Protein AF-A0A4U8V2M8-F1 (afdb_monomer_lite)

pLDDT: mean 74.18, std 18.71, range [32.78, 94.62]

Secondary structure (DSSP, 8-state):
--HHHHHHHEEEETTTTEEEE-SS------------TTSHHHHHHHHHHHHSSS--SHHHHHTTSSSHHHHHHHTTSS--HHHHHHHHHHHHHHHHS---S----HHHHHHHHHHHHHH-----SSS-SSSSSS-SS---

Radius of gyration: 24.25 Å; chains: 1; bounding box: 62×34×60 Å

Sequence (140 aa):
MLYAEFSELYRFNYQDRTWVKRKRNTPVIARVQAIPVQNEELFAMRALLMVKKSPISFDDLKGDSETYFEEACKLGLIESSEFWDNYLNEVVQYAKRPKDGYHRNPSQSESLLLEISRSDVRPEFLSDSSSRWQNWAVRP

Organism: Steinernema carpocapsae (NCBI:txid34508)

Structure (mmCIF, N/CA/C/O backbone):
data_AF-A0A4U8V2M8-F1
#
_entry.id   AF-A0A4U8V2M8-F1
#
loop_
_atom_site.group_PDB
_atom_site.id
_atom_site.type_symbol
_atom_site.label_atom_id
_atom_site.label_alt_id
_atom_site.label_comp_id
_atom_site.label_asym_id
_atom_site.label_entity_id
_atom_site.label_seq_id
_atom_site.pdbx_PDB_ins_code
_atom_site.Cartn_x
_atom_site.Cartn_y
_atom_site.Cartn_z
_atom_site.occupancy
_atom_site.B_iso_or_equiv
_atom_site.auth_seq_id
_atom_site.auth_comp_id
_atom_site.auth_asym_id
_atom_site.auth_atom_id
_atom_site.pdbx_PDB_model_num
ATOM 1 N N . MET A 1 1 ? -0.672 -6.384 -13.513 1.00 80.31 1 MET A N 1
ATOM 2 C CA . MET A 1 1 ? 0.510 -6.965 -12.844 1.00 80.31 1 MET A CA 1
ATOM 3 C C . MET A 1 1 ? 0.555 -6.410 -11.437 1.00 80.31 1 MET A C 1
ATOM 5 O O . MET A 1 1 ? 0.395 -5.204 -11.278 1.00 80.31 1 MET A O 1
ATOM 9 N N . LEU A 1 2 ? 0.687 -7.265 -10.432 1.00 84.56 2 LEU A N 1
ATOM 10 C CA . LEU A 1 2 ? 0.810 -6.830 -9.041 1.00 84.56 2 LEU A CA 1
ATOM 11 C C . LEU A 1 2 ? 2.210 -6.277 -8.772 1.00 84.56 2 LEU A C 1
ATOM 13 O O . LEU A 1 2 ? 3.173 -6.617 -9.464 1.00 84.56 2 LEU A O 1
ATOM 17 N N . TYR A 1 3 ? 2.336 -5.447 -7.740 1.00 83.06 3 TYR A N 1
ATOM 18 C CA . TYR A 1 3 ? 3.633 -4.894 -7.356 1.00 83.06 3 TYR A CA 1
ATOM 19 C C . TYR A 1 3 ? 4.655 -5.991 -7.000 1.00 83.06 3 TYR A C 1
ATOM 21 O O . TYR A 1 3 ? 5.819 -5.911 -7.392 1.00 83.06 3 TYR A O 1
ATOM 29 N N . ALA A 1 4 ? 4.213 -7.060 -6.327 1.00 79.31 4 ALA A N 1
ATOM 30 C CA . ALA A 1 4 ? 5.067 -8.204 -6.003 1.00 79.31 4 ALA A CA 1
ATOM 31 C C . ALA A 1 4 ? 5.631 -8.882 -7.269 1.00 79.31 4 ALA A C 1
ATOM 33 O O . ALA A 1 4 ? 6.845 -9.062 -7.381 1.00 79.31 4 ALA A O 1
ATOM 34 N N . GLU A 1 5 ? 4.772 -9.139 -8.261 1.00 81.62 5 GLU A N 1
ATOM 35 C CA . GLU A 1 5 ? 5.132 -9.750 -9.552 1.00 81.62 5 GLU A CA 1
ATOM 36 C C . GLU A 1 5 ? 6.096 -8.870 -10.363 1.00 81.62 5 GLU A C 1
ATOM 38 O O . GLU A 1 5 ? 6.996 -9.364 -11.044 1.00 81.62 5 GLU A O 1
ATOM 43 N N . PHE A 1 6 ? 5.946 -7.543 -10.286 1.00 84.50 6 PHE A N 1
ATOM 44 C CA . PHE A 1 6 ? 6.815 -6.615 -11.011 1.00 84.50 6 PHE A CA 1
ATOM 45 C C . PHE A 1 6 ? 8.287 -6.785 -10.626 1.00 84.50 6 PHE A C 1
ATOM 47 O O . PHE A 1 6 ? 9.162 -6.785 -11.493 1.00 84.50 6 PHE A O 1
ATOM 54 N N . SER A 1 7 ? 8.564 -6.976 -9.335 1.00 79.06 7 SER A N 1
ATOM 55 C CA . SER A 1 7 ? 9.930 -7.126 -8.825 1.00 79.06 7 SER A CA 1
ATOM 56 C C . SER A 1 7 ? 10.608 -8.443 -9.243 1.00 79.06 7 SER A C 1
ATOM 58 O O . SER A 1 7 ? 11.842 -8.505 -9.341 1.00 79.06 7 SER A O 1
ATOM 60 N N . GLU A 1 8 ? 9.807 -9.468 -9.549 1.00 81.69 8 GLU A N 1
ATOM 61 C CA . GLU A 1 8 ? 10.264 -10.750 -10.091 1.00 81.69 8 GLU A CA 1
ATOM 62 C C . GLU A 1 8 ? 10.659 -10.626 -11.564 1.00 81.69 8 GLU A C 1
ATOM 64 O O . GLU A 1 8 ? 11.607 -11.270 -12.013 1.00 81.69 8 GLU A O 1
ATOM 69 N N . LEU A 1 9 ? 9.964 -9.767 -12.315 1.00 84.75 9 LEU A N 1
ATOM 70 C CA . LEU A 1 9 ? 10.132 -9.620 -13.762 1.00 84.75 9 LEU A CA 1
ATOM 71 C C . LEU A 1 9 ? 11.119 -8.515 -14.151 1.00 84.75 9 LEU A C 1
ATOM 73 O O . LEU A 1 9 ? 11.826 -8.636 -15.158 1.00 84.75 9 LEU A O 1
ATOM 77 N N . TYR A 1 10 ? 11.196 -7.445 -13.364 1.00 87.56 10 TYR A N 1
ATOM 78 C CA . TYR A 1 10 ? 11.978 -6.254 -13.672 1.00 87.56 10 TYR A CA 1
ATOM 79 C C . TYR A 1 10 ? 13.030 -5.979 -12.600 1.00 87.56 10 TYR A C 1
ATOM 81 O O . TYR A 1 10 ? 12.951 -6.408 -11.448 1.00 87.56 10 TYR A O 1
ATOM 89 N N . ARG A 1 11 ? 14.080 -5.267 -13.002 1.00 86.75 11 ARG A N 1
ATOM 90 C CA . ARG A 1 11 ? 15.068 -4.686 -12.094 1.00 86.75 11 ARG A CA 1
ATOM 91 C C . ARG A 1 11 ? 15.321 -3.244 -12.491 1.00 86.75 11 ARG A C 1
ATOM 93 O O . ARG A 1 11 ? 15.313 -2.925 -13.680 1.00 86.75 11 ARG A O 1
ATOM 100 N N . PHE A 1 12 ? 15.581 -2.396 -11.509 1.00 87.25 12 PHE A N 1
ATOM 101 C CA . PHE A 1 12 ? 15.965 -1.022 -11.780 1.00 87.25 12 PHE A CA 1
ATOM 102 C C . PHE A 1 12 ? 17.434 -0.973 -12.216 1.00 87.25 12 PHE A C 1
ATOM 104 O O . PHE A 1 12 ? 18.308 -1.518 -11.536 1.00 87.25 12 PHE A O 1
ATOM 111 N N . ASN A 1 13 ? 17.709 -0.366 -13.370 1.00 90.69 13 ASN A N 1
ATOM 112 C CA . ASN A 1 13 ? 19.058 -0.047 -13.813 1.00 90.69 13 ASN A CA 1
ATOM 113 C C . ASN A 1 13 ? 19.420 1.356 -13.319 1.00 90.69 13 ASN A C 1
ATOM 115 O O . ASN A 1 13 ? 18.885 2.345 -13.808 1.00 90.69 13 ASN A O 1
ATOM 119 N N . TYR A 1 14 ? 20.351 1.440 -12.370 1.00 92.69 14 TYR A N 1
ATOM 120 C CA . TYR A 1 14 ? 20.788 2.714 -11.797 1.00 92.69 14 TYR A CA 1
ATOM 121 C C . TYR A 1 14 ? 21.570 3.598 -12.776 1.00 92.69 14 TYR A C 1
ATOM 123 O O . TYR A 1 14 ? 21.559 4.815 -12.611 1.00 92.69 14 TYR A O 1
ATOM 131 N N . GLN A 1 15 ? 22.229 3.012 -13.782 1.00 93.56 15 GLN A N 1
ATOM 132 C CA . GLN A 1 15 ? 22.986 3.773 -14.781 1.00 93.56 15 GLN A CA 1
ATOM 133 C C . GLN A 1 15 ? 22.033 4.497 -15.733 1.00 93.56 15 GLN A C 1
ATOM 135 O O . GLN A 1 15 ? 22.093 5.715 -15.865 1.00 93.56 15 GLN A O 1
ATOM 140 N N . ASP A 1 16 ? 21.091 3.749 -16.307 1.00 93.81 16 ASP A N 1
ATOM 141 C CA . ASP A 1 16 ? 20.141 4.277 -17.290 1.00 93.81 16 ASP A CA 1
ATOM 142 C C . ASP A 1 16 ? 18.897 4.904 -16.639 1.00 93.81 16 ASP A C 1
ATOM 144 O O . ASP A 1 16 ? 18.056 5.466 -17.333 1.00 93.81 16 ASP A O 1
ATOM 148 N N . ARG A 1 17 ? 18.748 4.779 -15.310 1.00 93.00 17 ARG A N 1
ATOM 149 C CA . ARG A 1 17 ? 17.557 5.163 -14.525 1.00 93.00 17 ARG A CA 1
ATOM 150 C C . ARG A 1 17 ? 16.248 4.587 -15.079 1.00 93.00 17 ARG A C 1
ATOM 152 O O . ARG A 1 17 ? 15.199 5.221 -15.012 1.00 93.00 17 ARG A O 1
ATOM 159 N N . THR A 1 18 ? 16.303 3.372 -15.616 1.00 93.44 18 THR A N 1
ATOM 160 C CA . THR A 1 18 ? 15.162 2.702 -16.255 1.00 93.44 18 THR A CA 1
ATOM 161 C C . THR A 1 18 ? 14.917 1.319 -15.673 1.00 93.44 18 THR A C 1
ATOM 163 O O . THR A 1 18 ? 15.822 0.649 -15.171 1.00 93.44 18 THR A O 1
ATOM 166 N N . TRP A 1 19 ? 13.669 0.862 -15.748 1.00 89.44 19 TRP A N 1
ATOM 167 C CA . TRP A 1 19 ? 13.316 -0.515 -15.422 1.00 89.44 19 TRP A CA 1
ATOM 168 C C . TRP A 1 19 ? 13.617 -1.425 -16.607 1.00 89.44 19 TRP A C 1
ATOM 170 O O . TRP A 1 19 ? 13.114 -1.224 -17.709 1.00 89.44 19 TRP A O 1
ATOM 180 N N . VAL A 1 20 ? 14.423 -2.457 -16.373 1.00 90.88 20 VAL A N 1
ATOM 181 C CA . VAL A 1 20 ? 14.839 -3.411 -17.404 1.00 90.88 20 VAL A CA 1
ATOM 182 C C . VAL A 1 20 ? 14.305 -4.792 -17.054 1.00 90.88 20 VAL A C 1
ATOM 184 O O . VAL A 1 20 ? 14.432 -5.252 -15.915 1.00 90.88 20 VAL A O 1
ATOM 187 N N . LYS A 1 21 ? 13.728 -5.476 -18.046 1.00 89.69 21 LYS A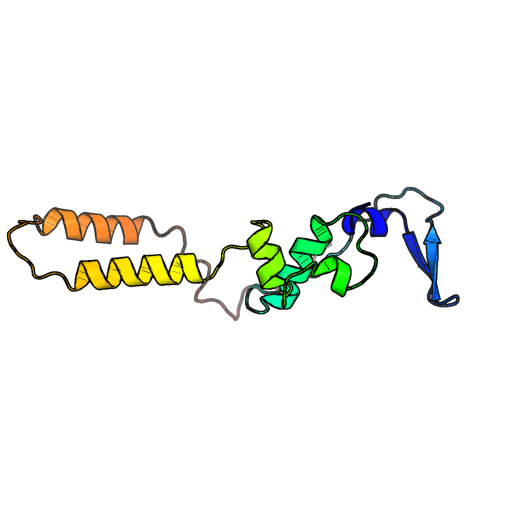 N 1
ATOM 188 C CA . LYS A 1 21 ? 13.255 -6.854 -17.894 1.00 89.69 21 LYS A CA 1
ATOM 189 C C . LYS A 1 21 ? 14.433 -7.781 -17.585 1.00 89.69 21 LYS A C 1
ATOM 191 O O . LYS A 1 21 ? 15.494 -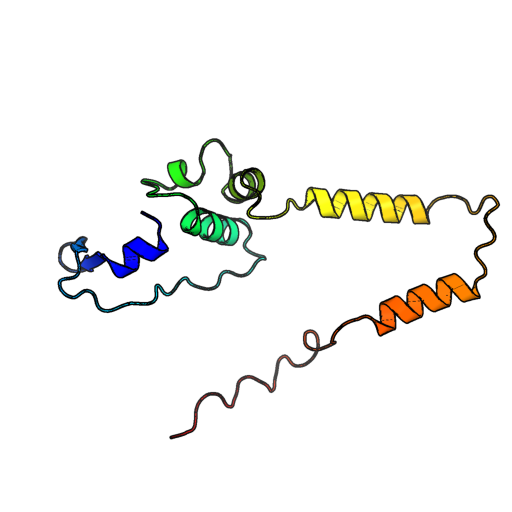7.707 -18.212 1.00 89.69 21 LYS A O 1
ATOM 196 N N . ARG A 1 22 ? 14.267 -8.664 -16.606 1.00 85.69 22 ARG A N 1
ATOM 197 C CA . ARG A 1 22 ? 15.294 -9.638 -16.226 1.00 85.69 22 ARG A CA 1
ATOM 198 C C . ARG A 1 22 ? 15.474 -10.671 -17.341 1.00 85.69 22 ARG A C 1
ATOM 200 O O . ARG A 1 22 ? 14.512 -11.140 -17.938 1.00 85.69 22 ARG A O 1
ATOM 207 N N . LYS A 1 23 ? 16.733 -11.029 -17.617 1.00 81.75 23 LYS A N 1
ATOM 208 C CA . LYS A 1 23 ? 17.094 -12.010 -18.659 1.00 81.75 23 LYS A CA 1
ATOM 209 C C . LYS A 1 23 ? 16.913 -13.466 -18.214 1.00 81.75 23 LYS A C 1
ATOM 211 O O . LYS A 1 23 ? 16.732 -14.336 -19.054 1.00 81.75 23 LYS A O 1
ATOM 216 N N . ARG A 1 24 ? 16.996 -13.740 -16.909 1.00 72.8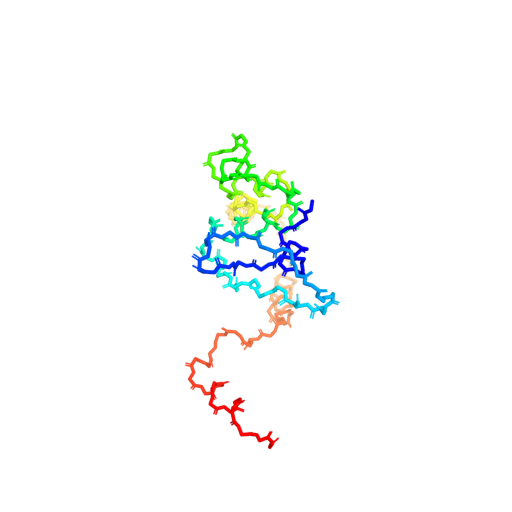8 24 ARG A N 1
ATOM 217 C CA . ARG A 1 24 ? 16.780 -15.067 -16.315 1.00 72.88 24 ARG A CA 1
ATOM 218 C C . ARG A 1 24 ? 15.586 -15.003 -15.376 1.00 72.88 24 ARG A C 1
ATOM 220 O O . ARG A 1 24 ? 15.532 -14.108 -14.536 1.00 72.88 24 ARG A O 1
ATOM 227 N N . ASN A 1 25 ? 14.689 -15.976 -15.505 1.00 67.06 25 ASN A N 1
ATOM 228 C CA . ASN A 1 25 ? 13.496 -16.135 -14.674 1.00 67.06 25 ASN A CA 1
ATOM 229 C C . ASN A 1 25 ? 13.850 -16.795 -13.328 1.00 67.06 25 ASN A C 1
ATOM 231 O O . ASN A 1 25 ? 13.283 -17.813 -12.943 1.00 67.06 25 ASN A O 1
ATOM 235 N N . THR A 1 26 ? 14.888 -16.285 -12.662 1.00 72.00 26 THR A N 1
ATOM 236 C CA . THR A 1 26 ? 15.244 -16.750 -11.321 1.00 72.00 26 THR A CA 1
ATOM 237 C C . THR A 1 26 ? 14.207 -16.183 -10.357 1.00 72.00 26 THR A C 1
ATOM 239 O O . THR A 1 26 ? 14.031 -14.963 -10.368 1.00 72.00 26 THR A O 1
ATOM 242 N N . PRO A 1 27 ? 13.537 -17.014 -9.540 1.00 67.88 27 PRO A N 1
ATOM 243 C CA . PRO A 1 27 ? 12.570 -16.520 -8.572 1.00 67.88 27 PRO A CA 1
ATOM 244 C C . PRO A 1 27 ? 13.296 -15.599 -7.591 1.00 67.88 27 PRO A C 1
ATOM 246 O O . PRO A 1 27 ? 14.208 -16.016 -6.875 1.00 67.88 27 PRO A O 1
ATOM 249 N N . VAL A 1 28 ? 12.935 -14.320 -7.608 1.00 70.69 28 VAL A N 1
ATOM 250 C CA . VAL A 1 28 ? 13.443 -13.324 -6.667 1.00 70.69 28 VAL A CA 1
ATOM 251 C C . VAL A 1 28 ? 12.287 -12.954 -5.768 1.00 70.69 28 VAL A C 1
ATOM 253 O O . VAL A 1 28 ? 11.352 -12.305 -6.210 1.00 70.69 28 VAL A O 1
ATOM 256 N N . ILE A 1 29 ? 12.369 -13.338 -4.498 1.00 68.88 29 ILE A N 1
ATOM 257 C CA . ILE A 1 29 ? 11.375 -12.916 -3.516 1.00 68.88 29 ILE A CA 1
ATOM 258 C C . ILE A 1 29 ? 11.499 -11.400 -3.353 1.00 68.88 29 ILE A C 1
ATOM 260 O O . ILE A 1 29 ? 12.531 -10.891 -2.899 1.00 68.88 29 ILE A O 1
ATOM 264 N N . ALA A 1 30 ? 10.443 -10.684 -3.734 1.00 69.19 30 ALA A N 1
ATOM 265 C CA . ALA A 1 30 ? 10.291 -9.264 -3.471 1.00 69.19 30 ALA A CA 1
ATOM 266 C C . ALA A 1 30 ? 10.474 -9.007 -1.970 1.00 69.19 30 ALA A C 1
ATOM 268 O O . ALA A 1 30 ? 9.708 -9.511 -1.147 1.00 69.19 30 ALA A O 1
ATOM 269 N N . ARG A 1 31 ? 11.471 -8.208 -1.579 1.00 71.06 31 ARG A N 1
ATOM 270 C CA . ARG A 1 31 ? 11.565 -7.751 -0.188 1.00 71.06 31 ARG A CA 1
ATOM 271 C C . ARG A 1 31 ? 10.613 -6.583 -0.002 1.00 71.06 31 ARG A C 1
ATOM 273 O O . ARG A 1 31 ? 10.966 -5.445 -0.297 1.00 71.06 31 ARG A O 1
ATOM 280 N N . VAL A 1 32 ? 9.415 -6.863 0.493 1.00 71.88 32 VAL A N 1
ATOM 281 C CA . VAL A 1 32 ? 8.494 -5.806 0.912 1.00 71.88 32 VAL A CA 1
ATOM 282 C C . VAL A 1 32 ? 8.842 -5.435 2.355 1.00 71.88 32 VAL A C 1
ATOM 284 O O . VAL A 1 32 ? 8.670 -6.249 3.265 1.00 71.88 32 VAL A O 1
ATOM 287 N N . GLN A 1 33 ? 9.372 -4.227 2.565 1.00 77.69 33 GLN A N 1
ATOM 288 C CA . GLN A 1 33 ? 9.791 -3.730 3.884 1.00 77.69 33 GLN A CA 1
ATOM 289 C C . GLN A 1 33 ? 8.642 -3.776 4.885 1.00 77.69 33 GLN A C 1
ATOM 291 O O . GLN A 1 33 ? 7.588 -3.214 4.603 1.00 77.69 33 GLN A O 1
ATOM 296 N N . ALA A 1 34 ? 8.827 -4.445 6.027 1.00 81.81 34 ALA A N 1
ATOM 297 C CA . ALA A 1 34 ? 7.838 -4.450 7.103 1.00 81.81 34 ALA A CA 1
ATOM 298 C C . ALA A 1 34 ? 7.550 -3.009 7.548 1.00 81.81 34 ALA A C 1
ATOM 300 O O . ALA A 1 34 ? 8.478 -2.270 7.870 1.00 81.81 34 ALA A O 1
ATOM 301 N N . ILE A 1 35 ? 6.275 -2.622 7.525 1.00 87.44 35 ILE A N 1
ATOM 302 C CA . ILE A 1 35 ? 5.824 -1.295 7.941 1.00 87.44 35 ILE A CA 1
ATOM 303 C C . ILE A 1 35 ? 5.075 -1.474 9.263 1.00 87.44 35 ILE A C 1
ATOM 305 O O . ILE A 1 35 ? 4.203 -2.345 9.325 1.00 87.44 35 ILE A O 1
ATOM 309 N N . PRO A 1 36 ? 5.430 -0.723 10.319 1.00 85.50 36 PRO A N 1
ATOM 310 C CA . PRO A 1 36 ? 4.710 -0.775 11.583 1.00 85.50 36 PRO A CA 1
ATOM 311 C C . PRO A 1 36 ? 3.269 -0.287 11.396 1.00 85.50 36 PRO A C 1
ATOM 313 O O . PRO A 1 36 ? 3.034 0.679 10.674 1.00 85.50 36 PRO A O 1
ATOM 316 N N . VAL A 1 37 ? 2.318 -0.927 12.080 1.00 83.38 37 VAL A N 1
ATOM 317 C CA . VAL A 1 37 ? 0.879 -0.610 11.977 1.00 83.38 37 VAL A CA 1
ATOM 318 C C . VAL A 1 37 ? 0.575 0.816 12.453 1.00 83.38 37 VAL A C 1
ATOM 320 O O . VAL A 1 37 ? -0.343 1.444 11.949 1.00 83.38 37 VAL A O 1
ATOM 323 N N . GLN A 1 38 ? 1.396 1.369 13.353 1.00 85.38 38 GLN A N 1
ATOM 324 C CA . GLN A 1 38 ? 1.284 2.755 13.826 1.00 85.38 38 GLN A CA 1
ATOM 325 C C . GLN A 1 38 ? 1.489 3.793 12.714 1.00 85.38 38 GLN A C 1
ATOM 327 O O . GLN A 1 38 ? 1.130 4.954 12.886 1.00 85.38 38 GLN A O 1
ATOM 332 N N . ASN A 1 39 ? 2.111 3.407 11.597 1.00 89.75 39 ASN A N 1
ATOM 333 C CA . ASN A 1 39 ? 2.203 4.257 10.420 1.00 89.75 39 ASN A CA 1
ATOM 334 C C . ASN A 1 39 ? 1.101 3.864 9.432 1.00 89.75 39 ASN A C 1
ATOM 336 O O . ASN A 1 39 ? 1.354 3.168 8.447 1.00 89.75 39 ASN A O 1
ATOM 340 N N . GLU A 1 40 ? -0.120 4.292 9.749 1.00 90.19 40 GLU A N 1
ATOM 341 C CA . GLU A 1 40 ? -1.362 3.889 9.081 1.00 90.19 40 GLU A CA 1
ATOM 342 C C . GLU A 1 40 ? -1.316 4.119 7.568 1.00 90.19 40 GLU A C 1
ATOM 344 O O . GLU A 1 40 ? -1.604 3.206 6.798 1.00 90.19 40 GLU A O 1
ATOM 349 N N . GLU A 1 41 ? -0.857 5.292 7.128 1.00 93.31 41 GLU A N 1
ATOM 350 C CA . GLU A 1 41 ? -0.785 5.637 5.705 1.00 93.31 41 GLU A CA 1
ATOM 351 C C . GLU A 1 41 ? 0.224 4.780 4.938 1.00 93.31 41 GLU A C 1
ATOM 353 O O . GLU A 1 41 ? -0.088 4.254 3.869 1.00 93.31 41 GLU A O 1
ATOM 358 N N . LEU A 1 42 ? 1.435 4.582 5.473 1.00 92.00 42 LEU A N 1
ATOM 359 C CA . LEU A 1 42 ? 2.423 3.727 4.809 1.00 92.00 42 LEU A CA 1
ATOM 360 C C . LEU A 1 42 ? 1.991 2.257 4.824 1.00 92.00 42 LEU A C 1
ATOM 362 O O . LEU A 1 42 ? 2.222 1.535 3.849 1.00 92.00 42 LEU A O 1
ATOM 366 N N . PHE A 1 43 ? 1.364 1.809 5.912 1.00 92.00 43 PHE A N 1
ATOM 367 C CA . PHE A 1 43 ? 0.846 0.453 6.035 1.00 92.00 43 PHE A CA 1
ATOM 368 C C . PHE A 1 43 ? -0.286 0.206 5.026 1.00 92.00 43 PHE A C 1
ATOM 370 O O . PHE A 1 43 ? -0.250 -0.789 4.295 1.00 92.00 43 PHE A O 1
ATOM 377 N N . ALA A 1 44 ? -1.213 1.156 4.893 1.00 93.25 44 ALA A N 1
ATOM 378 C CA . ALA A 1 44 ? -2.279 1.144 3.899 1.00 93.25 44 ALA A CA 1
ATOM 379 C C . ALA A 1 44 ? -1.750 1.191 2.467 1.00 93.25 44 ALA A C 1
ATOM 381 O O . ALA A 1 44 ? -2.137 0.366 1.640 1.00 93.25 44 ALA A O 1
ATOM 382 N N . MET A 1 45 ? -0.785 2.067 2.185 1.00 93.19 45 MET A N 1
ATOM 383 C CA . MET A 1 45 ? -0.119 2.128 0.885 1.00 93.19 45 MET A CA 1
ATOM 384 C C . MET A 1 45 ? 0.497 0.770 0.511 1.00 93.19 45 MET A C 1
ATOM 386 O O . MET A 1 45 ? 0.339 0.301 -0.618 1.00 93.19 45 MET A O 1
ATOM 390 N N . ARG A 1 46 ? 1.158 0.088 1.461 1.00 91.19 46 ARG A N 1
ATOM 391 C CA . ARG A 1 46 ? 1.676 -1.270 1.238 1.00 91.19 46 ARG A CA 1
ATOM 392 C C . ARG A 1 46 ? 0.555 -2.264 0.947 1.00 91.19 46 ARG A C 1
ATOM 394 O O . ARG A 1 46 ? 0.717 -3.067 0.031 1.00 91.19 46 ARG A O 1
ATOM 401 N N . ALA A 1 47 ? -0.538 -2.244 1.707 1.00 91.56 47 ALA A N 1
ATOM 402 C CA . ALA A 1 47 ? -1.670 -3.140 1.479 1.00 91.56 47 ALA A CA 1
ATOM 403 C C . ALA A 1 47 ? -2.265 -2.939 0.073 1.00 91.56 47 ALA A C 1
ATOM 405 O O . ALA A 1 47 ? -2.443 -3.907 -0.668 1.00 91.56 47 ALA A O 1
ATOM 406 N N . LEU A 1 48 ? -2.457 -1.684 -0.341 1.00 93.38 48 LEU A N 1
ATOM 407 C CA . LEU A 1 48 ? -2.958 -1.327 -1.668 1.00 93.38 48 LEU A CA 1
ATOM 408 C C . LEU A 1 48 ? -2.038 -1.820 -2.790 1.00 93.38 48 LEU A C 1
ATOM 410 O O . LEU A 1 48 ? -2.526 -2.403 -3.756 1.00 93.38 48 LEU A O 1
ATOM 414 N N . LEU A 1 49 ? -0.715 -1.664 -2.661 1.00 90.62 49 LEU A N 1
ATOM 415 C CA . LEU A 1 49 ? 0.255 -2.129 -3.667 1.00 90.62 49 LEU A CA 1
ATOM 416 C C . LEU A 1 49 ? 0.200 -3.646 -3.907 1.00 90.62 49 LEU A C 1
ATOM 418 O O . LEU A 1 49 ? 0.531 -4.118 -4.998 1.00 90.62 49 LEU A O 1
ATOM 422 N N . MET A 1 50 ? -0.209 -4.419 -2.901 1.00 88.19 50 MET A N 1
ATOM 423 C CA . MET A 1 50 ? -0.318 -5.874 -3.009 1.00 88.19 50 MET A CA 1
ATOM 424 C C . MET A 1 50 ? -1.592 -6.328 -3.733 1.00 88.19 50 MET A C 1
ATOM 426 O O . MET A 1 50 ? -1.639 -7.471 -4.183 1.00 88.19 50 MET A O 1
ATOM 430 N N . VAL A 1 51 ? -2.598 -5.456 -3.867 1.00 90.19 51 VAL A N 1
ATOM 431 C CA . VAL A 1 51 ? -3.928 -5.809 -4.394 1.00 90.19 51 VAL A CA 1
ATOM 432 C C . VAL A 1 51 ? -4.260 -5.059 -5.686 1.00 90.19 51 VAL A C 1
ATOM 434 O O . VAL A 1 51 ? -4.773 -5.664 -6.633 1.00 90.19 51 VAL A O 1
ATOM 437 N N . LYS A 1 52 ? -3.940 -3.761 -5.775 1.00 90.69 52 LYS A N 1
ATOM 438 C CA . LYS A 1 52 ? -4.175 -2.960 -6.982 1.00 90.69 52 LYS A CA 1
ATOM 439 C C . LYS A 1 52 ? -3.224 -3.391 -8.098 1.00 90.69 52 LYS A C 1
ATOM 441 O O . LYS A 1 52 ? -2.006 -3.482 -7.938 1.00 90.69 52 LYS A O 1
ATOM 446 N N . LYS A 1 53 ? -3.799 -3.673 -9.267 1.00 89.75 53 LYS A N 1
ATOM 447 C CA . LYS A 1 53 ? -3.052 -4.111 -10.448 1.00 89.75 53 LYS A CA 1
ATOM 448 C C . LYS A 1 53 ? -2.501 -2.898 -11.183 1.00 89.75 53 LYS A C 1
ATOM 450 O O . LYS A 1 53 ? -3.269 -2.088 -11.675 1.00 89.75 53 LYS A O 1
ATOM 455 N N . SER A 1 54 ? -1.183 -2.873 -11.356 1.00 86.25 54 SER A N 1
ATOM 456 C CA . SER A 1 54 ? -0.477 -1.917 -12.212 1.00 86.25 54 SER A CA 1
ATOM 457 C C . SER A 1 54 ? -0.802 -0.438 -11.933 1.00 86.25 54 SER A C 1
ATOM 459 O O . SER A 1 54 ? -1.074 0.276 -12.896 1.00 86.25 54 SER A O 1
ATOM 461 N N . PRO A 1 55 ? -0.743 0.030 -10.668 1.00 88.00 55 PRO A N 1
ATOM 462 C CA . PRO A 1 55 ? -0.910 1.449 -10.383 1.00 88.00 55 PRO A CA 1
ATOM 463 C C . PRO A 1 55 ? 0.190 2.258 -11.086 1.00 88.00 55 PRO A C 1
ATOM 465 O O . PRO A 1 55 ? 1.371 1.902 -11.002 1.00 88.00 55 PRO A O 1
ATOM 468 N N . ILE A 1 56 ? -0.190 3.319 -11.800 1.00 88.44 56 ILE A N 1
ATOM 469 C CA . ILE A 1 56 ? 0.748 4.151 -12.580 1.00 88.44 56 ILE A CA 1
ATOM 470 C C . ILE A 1 56 ? 1.229 5.394 -11.825 1.00 88.44 56 ILE A C 1
ATOM 472 O O . ILE A 1 56 ? 2.251 5.979 -12.188 1.00 88.44 56 ILE A O 1
ATOM 476 N N . SER A 1 57 ? 0.519 5.788 -10.771 1.00 90.19 57 SER A N 1
ATOM 477 C CA . SER A 1 57 ? 0.862 6.920 -9.914 1.00 90.19 57 SER A CA 1
ATOM 478 C C . SER A 1 57 ? 0.409 6.678 -8.473 1.00 90.19 57 SER A C 1
ATOM 480 O O . SER A 1 57 ? -0.318 5.730 -8.171 1.00 90.19 57 SER A O 1
ATOM 482 N N . PHE A 1 58 ? 0.857 7.549 -7.572 1.00 90.62 58 PHE A N 1
ATOM 483 C CA . PHE A 1 58 ? 0.388 7.571 -6.188 1.00 90.62 58 PHE A CA 1
ATOM 484 C C . PHE A 1 58 ? -1.102 7.915 -6.092 1.00 90.62 58 PHE A C 1
ATOM 486 O O . PHE A 1 58 ? -1.817 7.294 -5.312 1.00 90.62 58 PHE A O 1
ATOM 493 N N . ASP A 1 59 ? -1.585 8.823 -6.941 1.00 92.19 59 ASP A N 1
ATOM 494 C CA . ASP A 1 59 ? -3.006 9.178 -6.995 1.00 92.19 59 ASP A CA 1
ATOM 495 C C . ASP A 1 59 ? -3.858 8.008 -7.501 1.00 92.19 59 ASP A C 1
ATOM 497 O O . ASP A 1 59 ? -4.897 7.709 -6.930 1.00 92.19 59 ASP A O 1
ATOM 501 N N . ASP A 1 60 ? -3.375 7.265 -8.499 1.00 91.19 60 ASP A N 1
ATOM 502 C CA . ASP A 1 60 ? -4.042 6.055 -9.001 1.00 91.19 60 ASP A CA 1
ATOM 503 C C . ASP A 1 60 ? -4.121 4.957 -7.919 1.00 91.19 60 ASP A C 1
ATOM 505 O O . ASP A 1 60 ? -5.127 4.257 -7.752 1.00 91.19 60 ASP A O 1
ATOM 509 N N . LEU A 1 61 ? -3.076 4.851 -7.091 1.00 91.81 61 LEU A N 1
ATOM 510 C CA . LEU A 1 61 ? -3.082 3.967 -5.929 1.00 91.81 61 LEU A CA 1
ATOM 511 C C . LEU A 1 61 ? -4.109 4.410 -4.876 1.00 91.81 61 LEU A C 1
ATOM 513 O O . LEU A 1 61 ? -4.775 3.551 -4.297 1.00 91.81 61 LEU A O 1
ATOM 517 N N . LYS A 1 62 ? -4.260 5.718 -4.654 1.00 92.19 62 LYS A N 1
ATOM 518 C CA . LYS A 1 62 ? -5.213 6.305 -3.700 1.00 92.19 62 LYS A CA 1
ATOM 519 C C . LYS A 1 62 ? -6.661 6.279 -4.201 1.00 92.19 62 LYS A C 1
ATOM 521 O O . LYS A 1 62 ? -7.575 6.241 -3.389 1.00 92.19 62 LYS A O 1
ATOM 526 N N . GLY A 1 63 ? -6.868 6.230 -5.517 1.00 89.81 63 GLY A N 1
ATOM 527 C CA . GLY A 1 63 ? -8.200 6.293 -6.116 1.00 89.81 63 GLY A CA 1
ATOM 528 C C . GLY A 1 63 ? -8.880 7.636 -5.837 1.00 89.81 63 GLY A C 1
ATOM 529 O O . GLY A 1 63 ? -8.234 8.681 -5.877 1.00 89.81 63 GLY A O 1
ATOM 530 N N . ASP A 1 64 ? -10.175 7.588 -5.522 1.00 91.62 64 ASP A N 1
ATOM 531 C CA . ASP A 1 64 ? -11.000 8.773 -5.225 1.00 91.62 64 ASP A CA 1
ATOM 532 C C . ASP A 1 64 ? -10.952 9.195 -3.745 1.00 91.62 64 ASP A C 1
ATOM 534 O O . ASP A 1 64 ? -11.587 10.172 -3.348 1.00 91.62 64 ASP A O 1
ATOM 538 N N . SER A 1 65 ? -10.248 8.437 -2.904 1.00 92.94 65 SER A N 1
ATOM 539 C CA . SER A 1 65 ? -10.115 8.725 -1.473 1.00 92.94 65 SER A CA 1
ATOM 540 C C . SER A 1 65 ? -9.200 9.924 -1.219 1.00 92.94 65 SER A C 1
ATOM 542 O O . SER A 1 65 ? -8.451 10.330 -2.107 1.00 92.94 65 SER A O 1
ATOM 544 N N . GLU A 1 66 ? -9.218 10.498 -0.012 1.00 90.69 66 GLU A N 1
ATOM 545 C CA . GLU A 1 66 ? -8.277 11.561 0.379 1.00 90.69 66 GLU A CA 1
ATOM 546 C C . GLU A 1 66 ? -6.961 10.988 0.924 1.00 90.69 66 GLU A C 1
ATOM 548 O O . GLU A 1 66 ? -5.896 11.589 0.744 1.00 90.69 66 GLU A O 1
ATOM 553 N N . THR A 1 67 ? -6.996 9.782 1.492 1.00 93.50 67 THR A N 1
ATOM 554 C CA . THR A 1 67 ? -5.811 9.103 2.030 1.00 93.50 67 THR A CA 1
ATOM 555 C C . THR A 1 67 ? -5.718 7.643 1.584 1.00 93.50 67 THR A C 1
ATOM 557 O O . THR A 1 67 ? -6.684 7.067 1.075 1.00 93.50 67 THR A O 1
ATOM 560 N N . TYR A 1 68 ? -4.539 7.027 1.731 1.00 94.44 68 TYR A N 1
ATOM 561 C CA . TYR A 1 68 ? -4.368 5.609 1.404 1.00 94.44 68 TYR A CA 1
ATOM 562 C C . TYR A 1 68 ? -5.116 4.725 2.394 1.00 94.44 68 TYR A C 1
ATOM 564 O O . TYR A 1 68 ? -5.619 3.671 2.009 1.00 94.44 68 TYR A O 1
ATOM 572 N N . PHE A 1 69 ? -5.187 5.143 3.659 1.00 92.69 69 PHE A N 1
ATOM 573 C CA . PHE A 1 69 ? -5.923 4.422 4.687 1.00 92.69 69 PHE A CA 1
ATOM 574 C C . PHE A 1 69 ? -7.408 4.327 4.352 1.00 92.69 69 PHE A C 1
ATOM 576 O O . PHE A 1 69 ? -7.970 3.236 4.371 1.00 92.69 69 PHE A O 1
ATOM 583 N N . GLU A 1 70 ? -8.025 5.440 3.958 1.00 92.38 70 GLU A N 1
ATOM 584 C CA . GLU A 1 70 ? -9.434 5.462 3.569 1.00 92.38 70 GLU A CA 1
ATOM 585 C C . GLU A 1 70 ? -9.707 4.526 2.379 1.00 92.38 70 GLU A C 1
ATOM 587 O O . GLU A 1 70 ? -10.641 3.724 2.417 1.00 92.38 70 GLU A O 1
ATOM 592 N N . GLU A 1 71 ? -8.851 4.551 1.354 1.00 94.62 71 GLU A N 1
ATOM 593 C CA . GLU A 1 71 ? -8.970 3.653 0.200 1.00 94.62 71 GLU A CA 1
ATOM 594 C C . GLU A 1 71 ? -8.798 2.178 0.593 1.00 94.62 71 GLU A C 1
ATOM 596 O O . GLU A 1 71 ? -9.534 1.303 0.129 1.00 94.62 71 GLU A O 1
ATOM 601 N N . ALA A 1 72 ? -7.840 1.881 1.472 1.00 93.56 72 ALA A N 1
ATOM 602 C CA . ALA A 1 72 ? -7.615 0.530 1.972 1.00 93.56 72 ALA A CA 1
ATOM 603 C C . ALA A 1 72 ? -8.805 0.027 2.805 1.00 93.56 72 ALA A C 1
ATOM 605 O O . ALA A 1 72 ? -9.194 -1.133 2.662 1.00 93.56 72 ALA A O 1
ATOM 606 N N . CYS A 1 73 ? -9.417 0.895 3.611 1.00 91.94 73 CYS A N 1
ATOM 607 C CA . CYS A 1 73 ? -10.641 0.609 4.356 1.00 91.94 73 CYS A CA 1
ATOM 608 C C . CYS A 1 73 ? -11.833 0.367 3.420 1.00 91.94 73 CYS A C 1
ATOM 610 O O . CYS A 1 73 ? -12.555 -0.613 3.598 1.00 91.94 73 CYS A O 1
ATOM 612 N N . LYS A 1 74 ? -12.006 1.183 2.369 1.00 91.38 74 LYS A N 1
ATOM 613 C CA . LYS A 1 74 ? -13.049 0.978 1.341 1.00 91.38 74 LYS A CA 1
ATOM 614 C C . LYS A 1 74 ? -12.930 -0.382 0.657 1.00 91.38 74 LYS A C 1
ATOM 616 O O . LYS A 1 74 ? -13.940 -1.019 0.367 1.00 91.38 74 LYS A O 1
ATOM 621 N N . LEU A 1 75 ? -11.701 -0.841 0.419 1.00 91.44 75 LEU A N 1
ATOM 622 C CA . LEU A 1 75 ? -11.416 -2.158 -0.155 1.00 91.44 75 LEU A CA 1
ATOM 623 C C . LEU A 1 75 ? -11.440 -3.303 0.875 1.00 91.44 75 LEU A C 1
ATOM 625 O O . LEU A 1 75 ? -11.220 -4.453 0.497 1.00 91.44 75 LEU A O 1
ATOM 629 N N . GLY A 1 76 ? -11.692 -3.013 2.156 1.00 90.56 76 GLY A N 1
ATOM 630 C CA . GLY A 1 76 ? -11.717 -4.005 3.234 1.00 90.56 76 GLY A CA 1
ATOM 631 C C . GLY A 1 76 ? -10.352 -4.629 3.537 1.00 90.56 76 GLY A C 1
ATOM 632 O O . GLY A 1 76 ? -10.286 -5.750 4.034 1.00 90.56 76 GLY A O 1
ATOM 633 N N . LEU A 1 77 ? -9.257 -3.941 3.200 1.00 91.00 77 LEU A N 1
ATOM 634 C CA . LEU A 1 77 ? -7.888 -4.403 3.461 1.00 91.00 77 LEU A CA 1
ATOM 635 C C . LEU A 1 77 ? -7.435 -4.094 4.889 1.00 91.00 77 LEU A C 1
ATOM 637 O O . LEU A 1 77 ? -6.551 -4.771 5.414 1.00 91.00 77 LEU A O 1
ATOM 641 N N . ILE A 1 78 ? -8.006 -3.046 5.481 1.00 90.81 78 ILE A N 1
ATOM 642 C CA . ILE A 1 78 ? -7.737 -2.576 6.838 1.00 90.81 78 ILE A CA 1
ATOM 643 C C . ILE A 1 78 ? -9.081 -2.269 7.497 1.00 90.81 78 ILE A C 1
ATOM 645 O O . ILE A 1 78 ? -10.012 -1.807 6.838 1.00 90.81 78 ILE A O 1
ATOM 649 N N . GLU A 1 79 ? -9.194 -2.559 8.790 1.00 84.31 79 GLU A N 1
ATOM 650 C CA . GLU A 1 79 ? -10.364 -2.188 9.580 1.00 84.31 79 GLU A CA 1
ATOM 651 C C . GLU A 1 79 ? -10.310 -0.702 9.947 1.00 84.31 79 GLU A C 1
ATOM 653 O O . GLU A 1 79 ? -9.287 -0.205 10.419 1.00 84.31 79 GLU A O 1
ATOM 658 N N . SER A 1 80 ? -11.430 0.001 9.769 1.00 78.19 80 SER A N 1
ATOM 659 C CA . SER A 1 80 ? -11.573 1.375 10.254 1.00 78.19 80 SER A CA 1
ATOM 660 C C . SER A 1 80 ? -11.551 1.398 11.785 1.00 78.19 80 SER A C 1
ATOM 662 O O . SER A 1 80 ? -12.202 0.569 12.430 1.00 78.19 80 SER A O 1
ATOM 664 N N . SER A 1 81 ? -10.859 2.378 12.376 1.00 73.81 81 SER A N 1
ATOM 665 C CA . SER A 1 81 ? -10.865 2.593 13.831 1.00 73.81 81 SER A CA 1
ATOM 666 C C . SER A 1 81 ? -12.281 2.812 14.375 1.00 73.81 81 SER A C 1
ATOM 668 O O . SER A 1 81 ? -12.571 2.425 15.505 1.00 73.81 81 SER A O 1
ATOM 670 N N . GLU A 1 82 ? -13.189 3.336 13.543 1.00 74.12 82 GLU A N 1
ATOM 671 C CA . GLU A 1 82 ? -14.589 3.587 13.893 1.00 74.12 82 GLU A CA 1
ATOM 672 C C . GLU A 1 82 ? -15.312 2.330 14.388 1.00 74.12 82 GLU A C 1
ATOM 674 O O . GLU A 1 82 ? -16.195 2.418 15.241 1.00 74.12 82 GLU A O 1
ATOM 679 N N . PHE A 1 83 ? -14.944 1.148 13.884 1.00 69.12 83 PHE A N 1
ATOM 680 C CA . PHE A 1 83 ? -15.523 -0.108 14.356 1.00 69.12 83 PHE A CA 1
ATOM 681 C C . PHE A 1 83 ? -15.207 -0.340 15.839 1.00 69.12 83 PHE A C 1
ATOM 683 O O . PHE A 1 83 ? -16.104 -0.625 16.638 1.00 69.12 83 PHE A O 1
ATOM 690 N N . TRP A 1 84 ? -13.941 -0.156 16.215 1.00 73.25 84 TRP A N 1
ATOM 691 C CA . TRP A 1 84 ? -13.468 -0.319 17.586 1.00 73.25 84 TRP A CA 1
ATOM 692 C C . TRP A 1 84 ? -14.004 0.776 18.500 1.00 73.25 84 TRP A C 1
ATOM 694 O O . TRP A 1 84 ? -14.452 0.474 19.605 1.00 73.25 84 TRP A O 1
ATOM 704 N N . ASP A 1 85 ? -14.048 2.020 18.028 1.00 81.00 85 ASP A N 1
ATOM 705 C CA . ASP A 1 85 ? -14.600 3.139 18.792 1.00 81.00 85 ASP A CA 1
ATOM 706 C C . ASP A 1 85 ? -16.090 2.936 19.091 1.00 81.00 85 ASP A C 1
ATOM 708 O O . ASP A 1 85 ? -16.535 3.147 20.221 1.00 81.00 85 ASP A O 1
ATOM 712 N N . ASN A 1 86 ? -16.870 2.463 18.115 1.00 82.88 86 ASN A N 1
ATOM 713 C CA . ASN A 1 86 ? -18.285 2.150 18.307 1.00 82.88 86 ASN A CA 1
ATOM 714 C C . ASN A 1 86 ? -18.486 0.992 19.292 1.00 82.88 86 ASN A C 1
ATOM 716 O O . ASN A 1 86 ? -19.301 1.110 20.210 1.00 82.88 86 ASN A O 1
ATOM 720 N N . TYR A 1 87 ? -17.713 -0.087 19.153 1.00 79.31 87 TYR A N 1
ATOM 721 C CA . TYR A 1 87 ? -17.775 -1.231 20.063 1.00 79.31 87 TYR A CA 1
ATOM 722 C C . TYR A 1 87 ? -17.395 -0.846 21.500 1.00 79.31 87 TYR A C 1
ATOM 724 O O . TYR A 1 87 ? -18.110 -1.159 22.453 1.00 79.31 87 TYR A O 1
ATOM 732 N N . LEU A 1 88 ? -16.297 -0.106 21.679 1.00 85.56 88 LEU A N 1
ATOM 733 C CA . LEU A 1 88 ? -15.860 0.363 22.994 1.00 85.56 88 LEU A CA 1
ATOM 734 C C . LEU A 1 88 ? -16.881 1.325 23.609 1.00 85.56 88 LEU A C 1
ATOM 736 O O . LEU A 1 88 ? -17.182 1.221 24.800 1.00 85.56 88 LEU A O 1
ATOM 740 N N . ASN A 1 89 ? -17.472 2.213 22.806 1.00 88.69 89 ASN A N 1
ATOM 741 C CA . ASN A 1 89 ? -18.552 3.084 23.258 1.00 88.69 89 ASN A CA 1
ATOM 742 C C . ASN A 1 89 ? -19.786 2.290 23.705 1.00 88.69 89 ASN A C 1
ATOM 744 O O . ASN A 1 89 ? -20.372 2.625 24.737 1.00 88.69 89 ASN A O 1
ATOM 748 N N . GLU A 1 90 ? -20.163 1.227 22.994 1.00 86.06 90 GLU A N 1
ATOM 749 C CA . GLU A 1 90 ? -21.260 0.339 23.393 1.00 86.06 90 GLU A CA 1
ATOM 750 C C . GLU A 1 90 ? -20.970 -0.346 24.737 1.00 86.06 90 GLU A C 1
ATOM 752 O O . GLU A 1 90 ? -21.806 -0.313 25.644 1.00 86.06 90 GLU A O 1
ATOM 757 N N . VAL A 1 91 ? -19.763 -0.891 24.919 1.00 87.88 91 VAL A N 1
ATOM 758 C CA . VAL A 1 91 ? -19.339 -1.523 26.180 1.00 87.88 91 VAL A CA 1
ATOM 759 C C . VAL A 1 91 ? -19.370 -0.523 27.340 1.00 87.88 91 VAL A C 1
ATOM 761 O O . VAL A 1 91 ? -19.872 -0.836 28.425 1.00 87.88 91 VAL A O 1
ATOM 764 N N . VAL A 1 92 ? -18.895 0.707 27.119 1.00 89.69 92 VAL A N 1
ATOM 765 C CA . VAL A 1 92 ? -18.946 1.787 28.118 1.00 89.69 92 VAL A CA 1
ATOM 766 C C . VAL A 1 92 ? -20.391 2.153 28.463 1.00 89.69 92 VAL A C 1
ATOM 768 O O . VAL A 1 92 ? -20.707 2.366 29.636 1.00 89.69 92 VAL A O 1
ATOM 771 N N . GLN A 1 93 ? -21.288 2.222 27.478 1.00 83.56 93 GLN A N 1
ATOM 772 C CA . GLN A 1 93 ? -22.711 2.478 27.718 1.00 83.56 93 GLN A CA 1
ATOM 773 C C . GLN A 1 93 ? -23.378 1.333 28.487 1.00 83.56 93 GLN A C 1
ATOM 775 O O . GLN A 1 93 ? -24.158 1.586 29.407 1.00 83.56 93 GLN A O 1
ATOM 780 N N . TYR A 1 94 ? -23.038 0.085 28.166 1.00 77.19 94 TYR A N 1
ATOM 781 C CA . TYR A 1 94 ? -23.527 -1.091 28.880 1.00 77.19 94 TYR A CA 1
ATOM 782 C C . TYR A 1 94 ? -23.097 -1.076 30.353 1.00 77.19 94 TYR A C 1
ATOM 784 O O . TYR A 1 94 ? -23.914 -1.324 31.238 1.00 77.19 94 TYR A O 1
ATOM 792 N N . ALA A 1 95 ? -21.846 -0.701 30.637 1.00 79.62 95 ALA A N 1
ATOM 793 C CA . ALA A 1 95 ? -21.335 -0.572 32.003 1.00 79.62 95 ALA A CA 1
ATOM 794 C C . ALA A 1 95 ? -22.022 0.545 32.815 1.00 79.62 95 ALA A C 1
ATOM 796 O O . ALA A 1 95 ? -22.091 0.459 34.041 1.00 79.62 95 ALA A O 1
ATOM 797 N N . LYS A 1 96 ? -22.534 1.587 32.145 1.00 77.12 96 LYS A N 1
ATOM 798 C CA . LYS A 1 96 ? -23.221 2.733 32.766 1.00 77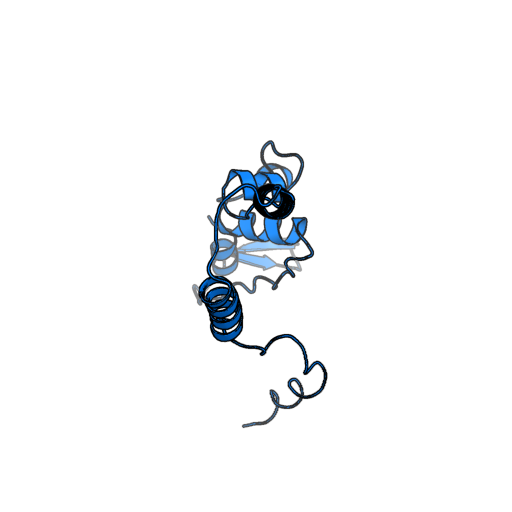.12 96 LYS A CA 1
ATOM 799 C C . LYS A 1 96 ? -24.709 2.499 33.034 1.00 77.12 96 LYS A C 1
ATOM 801 O O . LYS A 1 96 ? -25.324 3.337 33.695 1.00 77.12 96 LYS A O 1
ATOM 806 N N . ARG A 1 97 ? -25.313 1.415 32.529 1.00 71.19 97 ARG A N 1
ATOM 807 C CA . ARG A 1 97 ? -26.735 1.151 32.786 1.00 71.19 97 ARG A CA 1
ATOM 808 C C . ARG A 1 97 ? -26.980 0.952 34.288 1.00 71.19 97 ARG A C 1
ATOM 810 O O . ARG A 1 97 ? -26.221 0.219 34.930 1.00 71.19 97 ARG A O 1
ATOM 817 N N . PRO A 1 98 ? -28.036 1.568 34.855 1.00 67.81 98 PRO A N 1
ATOM 818 C CA . PRO A 1 98 ? -28.443 1.283 36.222 1.00 67.81 98 PRO A CA 1
ATOM 819 C C . PRO A 1 98 ? -28.716 -0.216 36.353 1.00 67.81 98 PRO A C 1
ATOM 821 O O . PRO A 1 98 ? -29.244 -0.850 35.435 1.00 67.81 98 PRO A O 1
ATOM 824 N N . LYS A 1 99 ? -28.298 -0.799 37.481 1.00 60.91 99 LYS A N 1
ATOM 825 C CA . LYS A 1 99 ? -28.515 -2.215 37.806 1.00 60.91 99 LYS A CA 1
ATOM 826 C C . LYS A 1 99 ? -29.985 -2.444 38.160 1.00 60.91 99 LYS A C 1
ATOM 828 O O . LYS A 1 99 ? -30.306 -2.852 39.271 1.00 60.91 99 LYS A O 1
ATOM 833 N N . ASP A 1 100 ? -30.875 -2.182 37.219 1.00 58.94 100 ASP A N 1
ATOM 834 C CA . ASP A 1 100 ? -32.291 -2.435 37.395 1.00 58.94 100 ASP A CA 1
ATOM 835 C C . ASP A 1 100 ? -32.544 -3.911 37.067 1.00 58.94 100 ASP A C 1
ATOM 837 O O . ASP A 1 100 ? -32.618 -4.338 35.916 1.00 58.94 100 ASP A O 1
ATOM 841 N N . GLY A 1 101 ? -32.599 -4.719 38.126 1.00 53.72 101 GLY A N 1
ATOM 842 C CA . GLY A 1 101 ? -33.375 -5.959 38.162 1.00 53.72 101 GLY A CA 1
ATOM 843 C C . GLY A 1 101 ? -32.769 -7.245 37.593 1.00 53.72 101 GLY A C 1
ATOM 844 O O . GLY A 1 101 ? -33.397 -8.288 37.753 1.00 53.72 101 GLY A O 1
ATOM 845 N N . TYR A 1 102 ? -31.570 -7.256 37.006 1.00 46.12 102 TYR A N 1
ATOM 846 C CA . TYR A 1 102 ? -30.921 -8.524 36.640 1.00 46.12 102 TYR A CA 1
ATOM 847 C C . TYR A 1 102 ? -29.937 -8.973 37.720 1.00 46.12 102 TYR A C 1
ATOM 849 O O . TYR A 1 102 ? -28.811 -8.481 37.817 1.00 46.12 102 TYR A O 1
ATOM 857 N N . HIS A 1 103 ? -30.358 -9.957 38.516 1.00 49.75 103 HIS A N 1
ATOM 858 C CA . HIS A 1 103 ? -29.465 -10.762 39.341 1.00 49.75 103 HIS A CA 1
ATOM 859 C C . HIS A 1 103 ? -28.469 -11.502 38.436 1.00 49.75 103 HIS A C 1
ATOM 861 O O . HIS A 1 103 ? -28.707 -12.627 38.004 1.00 49.75 103 HIS A O 1
ATOM 867 N N . ARG A 1 104 ? -27.326 -10.880 38.140 1.00 51.69 104 ARG A N 1
ATOM 868 C CA . ARG A 1 104 ? -26.140 -11.632 37.733 1.00 51.69 104 ARG A CA 1
ATOM 869 C C . ARG A 1 104 ? -25.635 -12.308 38.998 1.00 51.69 104 ARG A C 1
ATOM 871 O O . ARG A 1 104 ? -25.214 -11.616 39.922 1.00 51.69 104 ARG A O 1
ATOM 878 N N . ASN A 1 105 ? -25.717 -13.636 39.061 1.00 51.56 105 ASN A N 1
ATOM 879 C CA . ASN A 1 105 ? -25.016 -14.393 40.093 1.00 51.56 105 ASN A CA 1
ATOM 880 C C . ASN A 1 105 ? -23.537 -13.968 40.039 1.00 51.56 105 ASN A C 1
ATOM 882 O O . ASN A 1 105 ? -22.907 -14.183 38.999 1.00 51.56 105 ASN A O 1
ATOM 886 N N . PRO A 1 106 ? -22.979 -13.347 41.098 1.00 52.25 106 PRO A N 1
ATOM 887 C CA . PRO A 1 106 ? -21.608 -12.824 41.086 1.00 52.25 106 PRO A CA 1
ATOM 888 C C . PRO A 1 106 ? -20.579 -13.891 40.693 1.00 52.25 106 PRO A C 1
ATOM 890 O O . PRO A 1 106 ? -19.601 -13.599 40.009 1.00 52.25 106 PRO A O 1
ATOM 893 N N . SER A 1 107 ? -20.880 -15.151 41.017 1.00 56.34 107 SER A N 1
ATOM 894 C CA . SER A 1 107 ? -20.096 -16.332 40.663 1.00 56.34 107 SER A CA 1
ATOM 895 C C . SER A 1 107 ? -19.952 -16.572 39.157 1.00 56.34 107 SER A C 1
ATOM 897 O O . SER A 1 107 ? -18.930 -17.107 38.737 1.00 56.34 107 SER A O 1
ATOM 899 N N . GLN A 1 108 ? -20.923 -16.175 38.324 1.00 50.91 108 GLN A N 1
ATOM 900 C CA . GLN A 1 108 ? -20.863 -16.355 36.865 1.00 50.91 108 GLN A CA 1
ATOM 901 C C . GLN A 1 108 ? -20.116 -15.222 36.150 1.00 50.91 108 GLN A C 1
ATOM 903 O O . GLN A 1 108 ? -19.433 -15.456 35.159 1.00 50.91 108 GLN A O 1
ATOM 908 N N . SER A 1 109 ? -20.204 -13.987 36.650 1.00 54.53 109 SER A N 1
ATOM 909 C CA . SER A 1 109 ? -19.433 -12.870 36.087 1.00 54.53 109 SER A CA 1
ATOM 910 C C . SER A 1 109 ? -17.964 -12.907 36.487 1.00 54.53 109 SER A C 1
ATOM 912 O O . SER A 1 109 ? -17.114 -12.581 35.664 1.00 54.53 109 SER A O 1
ATOM 914 N N . GLU A 1 110 ? -17.658 -13.323 37.719 1.00 53.16 110 GLU A N 1
ATOM 915 C CA . GLU A 1 110 ? -16.270 -13.525 38.139 1.00 53.16 110 GLU A CA 1
ATOM 916 C C . GLU A 1 110 ? -15.645 -14.729 37.443 1.00 53.16 110 GLU A C 1
ATOM 918 O O . GLU A 1 110 ? -14.484 -14.646 37.062 1.00 53.16 110 GLU A O 1
ATOM 923 N N . SER A 1 111 ? -16.402 -15.806 37.195 1.00 56.56 111 SER A N 1
ATOM 924 C CA . SER A 1 111 ? -15.898 -16.925 36.389 1.00 56.56 111 SER A CA 1
ATOM 925 C C . SER A 1 111 ? -15.677 -16.532 34.935 1.00 56.56 111 SER A C 1
ATOM 927 O O . SER A 1 111 ? -14.614 -16.852 34.439 1.00 56.56 111 SER A O 1
ATOM 929 N N . LEU A 1 112 ? -16.562 -15.762 34.287 1.00 55.12 112 LEU A N 1
ATOM 930 C CA . LEU A 1 112 ? -16.318 -15.266 32.923 1.00 55.12 112 LEU A CA 1
ATOM 931 C C . LEU A 1 112 ? -15.124 -14.305 32.838 1.00 55.12 112 LEU A C 1
ATOM 933 O O . LEU A 1 112 ? -14.361 -14.386 31.886 1.00 55.12 112 LEU A O 1
ATOM 937 N N . LEU A 1 113 ? -14.915 -13.421 33.820 1.00 53.91 113 LEU A N 1
ATOM 938 C CA . LEU A 1 113 ? -13.726 -12.555 33.862 1.00 53.91 113 LEU A CA 1
ATOM 939 C C . LEU A 1 113 ? -12.445 -13.345 34.169 1.00 53.91 113 LEU A C 1
ATOM 941 O O . LEU A 1 113 ? -11.403 -13.062 33.584 1.00 53.91 113 LEU A O 1
ATOM 945 N N . LEU A 1 114 ? -12.520 -14.360 35.035 1.00 56.50 114 LEU A N 1
ATOM 946 C CA . LEU A 1 114 ? -11.434 -15.315 35.277 1.00 56.50 114 LEU A CA 1
ATOM 947 C C . LEU A 1 114 ? -11.168 -16.194 34.057 1.00 56.50 114 LEU A C 1
ATOM 949 O O . LEU A 1 114 ? -10.032 -16.578 33.838 1.00 56.50 114 LEU A O 1
ATOM 953 N N . GLU A 1 115 ? -12.185 -16.534 33.278 1.00 55.75 115 GLU A N 1
ATOM 954 C CA . GLU A 1 115 ? -12.089 -17.370 32.085 1.00 55.75 115 GLU A CA 1
ATOM 955 C C . GLU A 1 115 ? -11.558 -16.557 30.907 1.00 55.75 115 GLU A C 1
ATOM 957 O O . GLU A 1 115 ? -10.683 -17.053 30.215 1.00 55.75 115 GLU A O 1
ATOM 962 N N . ILE A 1 116 ? -11.934 -15.278 30.784 1.00 52.84 116 ILE A N 1
ATOM 963 C CA . ILE A 1 116 ? -11.302 -14.306 29.880 1.00 52.84 116 ILE A CA 1
ATOM 964 C C . ILE A 1 116 ? -9.825 -14.118 30.264 1.00 52.84 116 ILE A C 1
ATOM 966 O O . ILE A 1 116 ? -8.958 -14.337 29.426 1.00 52.84 116 ILE A O 1
ATOM 970 N N . SER A 1 117 ? -9.528 -13.870 31.547 1.00 56.03 117 SER A N 1
ATOM 971 C CA . SER A 1 117 ? -8.158 -13.759 32.083 1.00 56.03 117 SER A CA 1
ATOM 972 C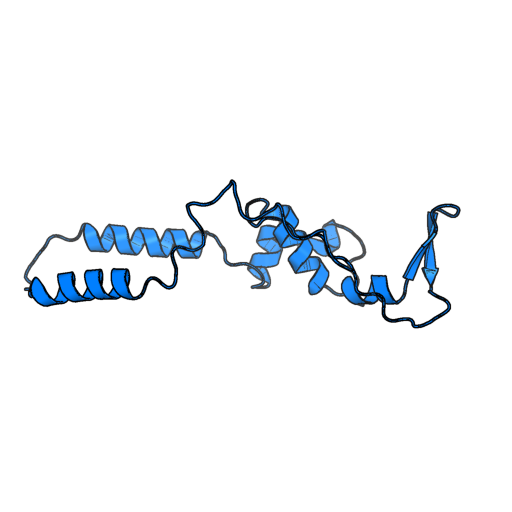 C . SER A 1 117 ? -7.336 -15.054 31.974 1.00 56.03 117 SER A C 1
ATOM 974 O O . SER A 1 117 ? -6.109 -14.999 31.913 1.00 56.03 117 SER A O 1
ATOM 976 N N . ARG A 1 118 ? -7.981 -16.229 31.961 1.00 50.12 118 ARG A N 1
ATOM 977 C CA . ARG A 1 118 ? -7.340 -17.539 31.727 1.00 50.12 118 ARG A CA 1
ATOM 978 C C . ARG A 1 118 ? -7.228 -17.878 30.240 1.00 50.12 118 ARG A C 1
ATOM 980 O O . ARG A 1 118 ? -6.379 -18.688 29.880 1.00 50.12 118 ARG A O 1
ATOM 987 N N . SER A 1 119 ? -8.081 -17.290 29.403 1.00 49.62 119 SER A N 1
ATOM 988 C CA . SER A 1 119 ? -8.095 -17.443 27.946 1.00 49.62 119 SER A CA 1
ATOM 989 C C . SER A 1 119 ? -7.220 -16.421 27.226 1.00 49.62 119 SER A C 1
ATOM 991 O O . SER A 1 119 ? -7.092 -16.512 26.006 1.00 49.62 119 SER A O 1
ATOM 993 N N . ASP A 1 120 ? -6.571 -15.512 27.965 1.00 46.34 120 ASP A N 1
ATOM 994 C CA . ASP A 1 120 ? -5.446 -14.733 27.462 1.00 46.34 120 ASP A CA 1
ATOM 995 C C . ASP A 1 120 ? -4.325 -15.689 27.045 1.00 46.34 120 ASP A C 1
ATOM 997 O O . ASP A 1 120 ? -3.439 -16.110 27.796 1.00 46.34 120 ASP A O 1
ATOM 1001 N N . VAL A 1 121 ? -4.392 -16.039 25.768 1.00 49.81 121 VAL A N 1
ATOM 1002 C CA . VAL A 1 121 ? -3.299 -16.578 24.992 1.00 49.81 121 VAL A CA 1
ATOM 1003 C C . VAL A 1 121 ? -2.149 -15.567 25.050 1.00 49.81 121 VAL A C 1
ATOM 1005 O O . VAL A 1 121 ? -2.102 -14.593 24.310 1.00 49.81 121 VAL A O 1
ATOM 1008 N N . ARG A 1 122 ? -1.199 -15.911 25.924 1.00 41.81 122 ARG A N 1
ATOM 1009 C CA . ARG A 1 122 ? 0.237 -15.583 25.980 1.00 41.81 122 ARG A CA 1
ATOM 101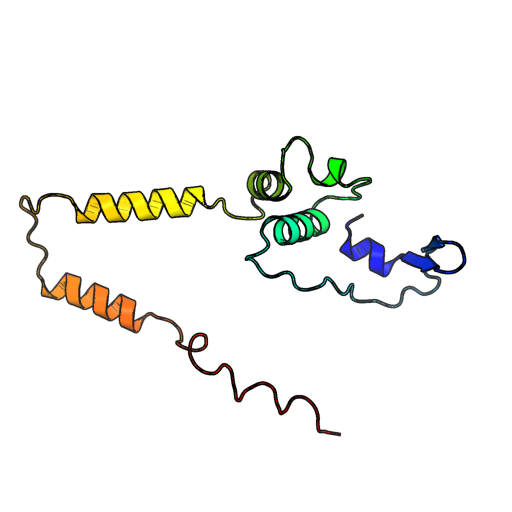0 C C . ARG A 1 122 ? 0.660 -14.148 26.351 1.00 41.81 122 ARG A C 1
ATOM 1012 O O . ARG A 1 122 ? 0.634 -13.253 25.509 1.00 41.81 122 ARG A O 1
ATOM 1019 N N . PRO A 1 123 ? 1.309 -13.975 27.522 1.00 37.66 123 PRO A N 1
ATOM 1020 C CA . PRO A 1 123 ? 2.099 -12.793 27.856 1.00 37.66 123 PRO A CA 1
ATOM 1021 C C . PRO A 1 123 ? 3.495 -12.856 27.202 1.00 37.66 123 PRO A C 1
ATOM 1023 O O . PRO A 1 123 ? 4.512 -12.727 27.874 1.00 37.66 123 PRO A O 1
ATOM 1026 N N . GLU A 1 124 ? 3.580 -13.081 25.887 1.00 42.12 124 GLU A N 1
ATOM 1027 C CA . GLU A 1 124 ? 4.874 -13.048 25.179 1.00 42.12 124 GLU A CA 1
ATOM 1028 C C . GLU A 1 124 ? 5.243 -11.661 24.633 1.00 42.12 124 GLU A C 1
ATOM 1030 O O . GLU A 1 124 ? 6.310 -11.515 24.044 1.00 42.12 124 GLU A O 1
ATOM 1035 N N . PHE A 1 125 ? 4.420 -10.628 24.847 1.00 39.94 125 PHE A N 1
ATOM 1036 C CA . PHE A 1 125 ? 4.647 -9.325 24.208 1.00 39.94 125 PHE A CA 1
ATOM 1037 C C . PHE A 1 125 ? 4.884 -8.120 25.116 1.00 39.94 125 PHE A C 1
ATOM 1039 O O . PHE A 1 125 ? 5.161 -7.043 24.596 1.00 39.94 125 PHE A O 1
ATOM 1046 N N . LEU A 1 126 ? 4.875 -8.261 26.444 1.00 42.72 126 LEU A N 1
ATOM 1047 C CA . LEU A 1 126 ? 5.129 -7.123 27.338 1.00 42.72 126 LEU A CA 1
ATOM 1048 C C . LEU A 1 126 ? 5.951 -7.514 28.576 1.00 42.72 126 LEU A C 1
ATOM 1050 O O . LEU A 1 126 ? 5.453 -7.401 29.686 1.00 42.72 126 LEU A O 1
ATOM 1054 N N . SER A 1 127 ? 7.199 -7.969 28.383 1.00 45.44 127 SER A N 1
ATOM 1055 C CA . SER A 1 127 ? 8.353 -7.671 29.268 1.00 45.44 127 SER A CA 1
ATOM 1056 C C . SER A 1 127 ? 9.598 -8.511 28.923 1.00 45.44 127 SER A C 1
ATOM 1058 O O . SER A 1 127 ? 10.042 -9.324 29.726 1.00 45.44 127 SER A O 1
ATOM 1060 N N . ASP A 1 128 ? 10.202 -8.335 27.749 1.00 39.22 128 ASP A N 1
ATOM 1061 C CA . ASP A 1 128 ? 11.650 -8.583 27.608 1.00 39.22 128 ASP A CA 1
ATOM 1062 C C . ASP A 1 128 ? 12.195 -7.805 26.408 1.00 39.22 128 ASP A C 1
ATOM 1064 O O . ASP A 1 128 ? 12.465 -8.336 25.332 1.00 39.22 128 ASP A O 1
ATOM 1068 N N . SER A 1 129 ? 12.315 -6.493 26.587 1.00 43.91 129 SER A N 1
ATOM 1069 C CA . SER A 1 129 ? 12.952 -5.599 25.624 1.00 43.91 129 SER A CA 1
ATOM 1070 C C . SER A 1 129 ? 14.479 -5.554 25.772 1.00 43.91 129 SER A C 1
ATOM 1072 O O . SER A 1 129 ? 15.076 -4.559 25.371 1.00 43.91 129 SER A O 1
ATOM 1074 N N . SER A 1 130 ? 15.140 -6.579 26.335 1.00 44.28 130 SER A N 1
ATOM 1075 C CA . SER A 1 130 ? 16.604 -6.530 26.504 1.00 44.28 130 SER A CA 1
ATOM 1076 C C . SER A 1 130 ? 17.374 -7.802 26.130 1.00 44.28 130 SER A C 1
ATOM 1078 O O . SER A 1 130 ? 18.506 -7.677 25.670 1.00 44.28 130 SER A O 1
ATOM 1080 N N . SER A 1 131 ? 16.815 -9.018 26.219 1.00 43.72 131 SER A N 1
ATOM 1081 C CA . SER A 1 131 ? 17.677 -10.223 26.127 1.00 43.72 131 SER A CA 1
ATOM 1082 C C . SER A 1 131 ? 17.508 -11.118 24.891 1.00 43.72 131 SER A C 1
ATOM 1084 O O . SER A 1 131 ? 18.307 -12.034 24.694 1.00 43.72 131 SER A O 1
ATOM 1086 N N . ARG A 1 132 ? 16.533 -10.874 24.001 1.00 43.78 132 ARG A N 1
ATOM 1087 C CA . ARG A 1 132 ? 16.212 -11.806 22.890 1.00 43.78 132 ARG A CA 1
ATOM 1088 C C . ARG A 1 132 ? 16.792 -11.454 21.508 1.00 43.78 132 ARG A C 1
ATOM 1090 O O . ARG A 1 132 ? 16.444 -12.107 20.530 1.00 43.78 132 ARG A O 1
ATOM 1097 N N . TRP A 1 133 ? 17.698 -10.475 21.403 1.00 44.12 133 TRP A N 1
ATOM 1098 C CA . TRP A 1 133 ? 18.298 -10.066 20.114 1.00 44.12 133 TRP A CA 1
ATOM 1099 C C . TRP A 1 133 ? 19.800 -10.351 19.949 1.00 44.12 133 TRP A C 1
ATOM 1101 O O . TRP A 1 133 ? 20.378 -9.935 18.948 1.00 44.12 133 TRP A O 1
ATOM 1111 N N . GLN A 1 134 ? 20.453 -11.088 20.856 1.00 39.16 134 GLN A N 1
ATOM 1112 C CA . GLN A 1 134 ? 21.909 -11.302 20.765 1.00 39.16 134 GLN A CA 1
ATOM 1113 C C . GLN A 1 134 ? 22.390 -12.604 20.095 1.00 39.16 134 GLN A C 1
ATOM 1115 O O . GLN A 1 134 ? 23.586 -12.719 19.864 1.00 39.16 134 GLN A O 1
ATOM 1120 N N . ASN A 1 135 ? 21.526 -13.545 19.691 1.00 41.25 135 ASN A N 1
ATOM 1121 C CA . ASN A 1 135 ? 21.991 -14.877 19.242 1.00 41.25 135 ASN A CA 1
ATOM 1122 C C . ASN A 1 135 ? 21.512 -15.329 17.847 1.00 41.25 135 ASN A C 1
ATOM 1124 O O . ASN A 1 135 ? 21.364 -16.525 17.616 1.00 41.25 135 ASN A O 1
ATOM 1128 N N . TRP A 1 136 ? 21.281 -14.415 16.895 1.00 38.53 136 TRP A N 1
ATOM 1129 C CA . TRP A 1 136 ? 20.998 -14.814 15.499 1.00 38.53 136 TRP A CA 1
ATOM 1130 C C . TRP A 1 136 ? 22.232 -14.812 14.578 1.00 38.53 136 TRP A C 1
ATOM 1132 O O . TRP A 1 136 ? 22.149 -15.245 13.432 1.00 38.53 136 TRP A O 1
ATOM 1142 N N . ALA A 1 137 ? 23.392 -14.387 15.077 1.00 44.34 137 ALA A N 1
ATOM 1143 C CA . ALA A 1 137 ? 24.682 -14.626 14.439 1.00 44.34 137 ALA A CA 1
ATOM 1144 C C . ALA A 1 137 ? 25.424 -15.691 15.254 1.00 44.34 137 ALA A C 1
ATOM 1146 O O . ALA A 1 137 ? 25.397 -15.592 16.476 1.00 44.34 137 ALA A O 1
ATOM 1147 N N . VAL A 1 138 ? 26.124 -16.625 14.584 1.00 45.56 138 VAL A N 1
ATOM 1148 C CA . VAL A 1 138 ? 26.856 -17.804 15.125 1.00 45.56 138 VAL A CA 1
ATOM 1149 C C . VAL A 1 138 ? 25.917 -19.033 15.121 1.00 45.56 138 VAL A C 1
ATOM 1151 O O . VAL A 1 138 ? 25.105 -19.183 16.020 1.00 45.56 138 VAL A O 1
ATOM 1154 N N . ARG A 1 139 ? 25.914 -19.965 14.148 1.00 32.78 139 ARG A N 1
ATOM 1155 C CA . ARG A 1 139 ? 26.971 -20.707 13.396 1.00 32.78 139 ARG A CA 1
ATOM 1156 C C . ARG A 1 139 ? 26.306 -21.510 12.242 1.00 32.78 139 ARG A C 1
ATOM 1158 O O . ARG A 1 139 ? 25.076 -21.549 12.231 1.00 32.78 139 ARG A O 1
ATOM 1165 N N . PRO A 1 140 ? 27.018 -22.369 11.485 1.00 40.25 140 PRO A N 1
ATOM 1166 C CA . PRO A 1 140 ? 28.375 -22.323 10.926 1.00 40.25 140 PRO A CA 1
ATOM 1167 C C . PRO A 1 140 ? 28.379 -22.188 9.388 1.00 40.25 140 PRO A C 1
ATOM 1169 O O . PRO A 1 140 ? 27.369 -22.543 8.740 1.00 40.25 140 PRO A O 1
#

Foldseek 3Di:
DALQVLVQQWDQDPVVRDIDGDPDSDGDGDPDDDDDVVVQQVVLLSLLSRPDPPQPDPCSSCDPHPTSNVVCVVVVNDPDCVVVVVVVVVVVVVVPDPPPDDPPPVVVVVVVVVVVVVPPDDPPDPDDPDDDPDPPDDDD